Protein AF-A0A6N8BCA6-F1 (afdb_monomer_lite)

Structure (mmCIF, N/CA/C/O backbone):
data_AF-A0A6N8BCA6-F1
#
_entry.id   AF-A0A6N8BCA6-F1
#
loop_
_atom_site.group_PDB
_atom_site.id
_atom_site.type_symbol
_atom_site.label_atom_id
_atom_site.label_alt_id
_atom_site.label_comp_id
_atom_site.label_asym_id
_atom_site.label_entity_id
_atom_site.label_seq_id
_atom_site.pdbx_PDB_ins_code
_atom_site.Cartn_x
_atom_site.Cartn_y
_atom_site.Cartn_z
_atom_site.occupancy
_atom_site.B_iso_or_equiv
_atom_site.auth_seq_id
_atom_site.auth_comp_id
_atom_site.auth_asym_id
_atom_site.auth_atom_id
_atom_site.pdbx_PDB_model_num
ATOM 1 N N . MET A 1 1 ? -4.069 8.956 18.431 1.00 60.81 1 MET A N 1
ATOM 2 C CA . MET A 1 1 ? -4.892 9.638 17.407 1.00 60.81 1 MET A CA 1
ATOM 3 C C . MET A 1 1 ? -6.327 9.220 17.646 1.00 60.81 1 MET A C 1
ATOM 5 O O . MET A 1 1 ? -6.518 8.142 18.179 1.00 60.81 1 MET A O 1
ATOM 9 N N . GLU A 1 2 ? -7.327 10.034 17.316 1.00 83.12 2 GLU A N 1
ATOM 10 C CA . GLU A 1 2 ? -8.703 9.521 17.336 1.00 83.12 2 GLU A CA 1
ATOM 11 C C . GLU A 1 2 ? -8.837 8.429 16.268 1.00 83.12 2 GLU A C 1
ATOM 13 O O . GLU A 1 2 ? -8.343 8.610 15.154 1.00 83.12 2 GLU A O 1
ATOM 18 N N . ARG A 1 3 ? -9.501 7.314 16.592 1.00 86.19 3 ARG A N 1
ATOM 19 C CA . ARG A 1 3 ? -9.720 6.169 15.691 1.00 86.19 3 ARG A CA 1
ATOM 20 C C . ARG A 1 3 ? -10.163 6.581 14.281 1.00 86.19 3 ARG A C 1
ATOM 22 O O . ARG A 1 3 ? -9.633 6.082 13.297 1.00 86.19 3 ARG A O 1
ATOM 29 N N . GLY A 1 4 ? -11.055 7.568 14.178 1.00 88.81 4 GLY A N 1
ATOM 30 C CA . GLY A 1 4 ? -11.531 8.081 12.889 1.00 88.81 4 GLY A CA 1
ATOM 31 C C . GLY A 1 4 ? -10.462 8.781 12.035 1.00 88.81 4 GLY A C 1
ATOM 32 O O . GLY A 1 4 ? -10.611 8.854 10.819 1.00 88.81 4 GLY A O 1
ATOM 33 N N . ASN A 1 5 ? -9.378 9.285 12.632 1.00 91.56 5 ASN A N 1
ATOM 34 C CA . ASN A 1 5 ? -8.237 9.815 11.880 1.00 91.56 5 ASN A CA 1
ATOM 35 C C . ASN A 1 5 ? -7.347 8.684 11.355 1.00 91.56 5 ASN A C 1
ATOM 37 O O . ASN A 1 5 ? -6.902 8.766 10.217 1.00 91.56 5 ASN A O 1
ATOM 41 N N . LEU A 1 6 ? -7.154 7.620 12.143 1.00 92.06 6 LEU A N 1
ATOM 42 C CA . LEU A 1 6 ? -6.413 6.430 11.714 1.00 92.06 6 LEU A CA 1
ATOM 43 C C . LEU A 1 6 ? -7.134 5.698 10.574 1.00 92.06 6 LEU A C 1
ATOM 45 O O . LEU A 1 6 ? -6.493 5.294 9.615 1.00 92.06 6 LEU A O 1
ATOM 49 N N . GLU A 1 7 ? -8.463 5.580 10.630 1.00 92.44 7 GLU A N 1
ATOM 50 C CA . GLU A 1 7 ? -9.261 4.979 9.548 1.00 92.44 7 GLU A CA 1
ATOM 51 C C . GLU A 1 7 ? -9.178 5.793 8.244 1.00 92.44 7 GLU A C 1
ATOM 53 O O . GLU A 1 7 ? -9.086 5.219 7.160 1.00 92.44 7 GLU A O 1
ATOM 58 N N . LYS A 1 8 ? -9.163 7.130 8.336 1.00 95.06 8 LYS A N 1
ATOM 59 C CA . LYS A 1 8 ? -8.963 8.001 7.166 1.00 95.06 8 LYS A C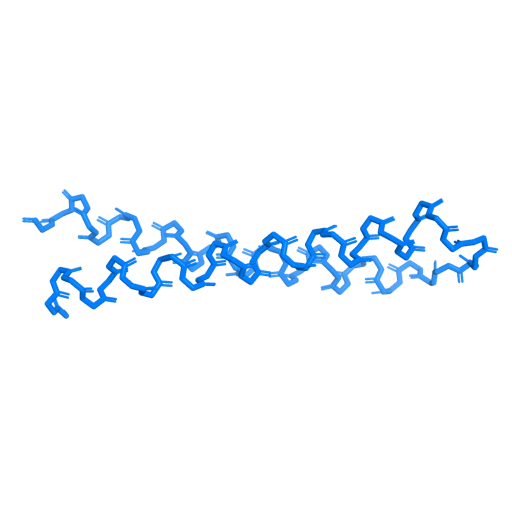A 1
ATOM 60 C C . LYS A 1 8 ? -7.561 7.870 6.590 1.00 95.06 8 LYS A C 1
ATOM 62 O O . LYS A 1 8 ? -7.421 7.754 5.380 1.00 95.06 8 LYS A O 1
ATOM 67 N N . GLU A 1 9 ? -6.544 7.891 7.447 1.00 94.06 9 GLU A N 1
ATOM 68 C CA . GLU A 1 9 ? -5.153 7.732 7.024 1.00 94.06 9 GLU A CA 1
ATOM 69 C C . GLU A 1 9 ? -4.928 6.356 6.385 1.00 94.06 9 GLU A C 1
ATOM 71 O O . GLU A 1 9 ? -4.297 6.269 5.336 1.00 94.06 9 GLU A O 1
ATOM 76 N N . LEU A 1 10 ? -5.521 5.300 6.951 1.00 94.56 10 LEU A N 1
ATOM 77 C CA . LEU A 1 10 ? -5.510 3.958 6.375 1.00 94.56 10 LEU A CA 1
ATOM 78 C C . LEU A 1 10 ? -6.121 3.942 4.970 1.00 94.56 10 LEU A C 1
ATOM 80 O O . LEU A 1 10 ? -5.506 3.402 4.056 1.00 94.56 10 LEU A O 1
ATOM 84 N N . ALA A 1 11 ? -7.296 4.552 4.792 1.00 96.00 11 ALA A N 1
ATOM 85 C CA . ALA A 1 11 ? -7.955 4.618 3.490 1.00 96.00 1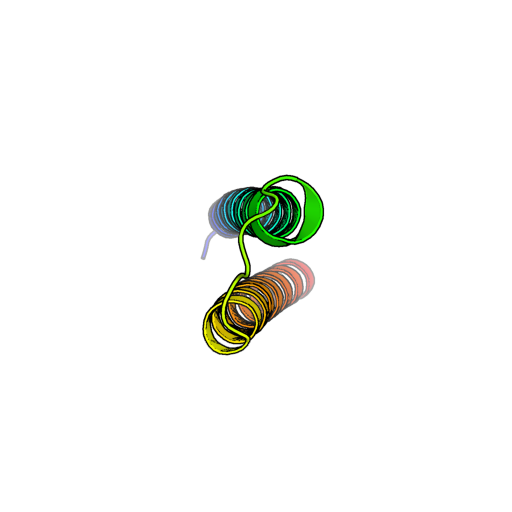1 ALA A CA 1
ATOM 86 C C . ALA A 1 11 ? -7.106 5.374 2.455 1.00 96.00 11 ALA A C 1
ATOM 88 O O . ALA A 1 11 ? -6.949 4.899 1.335 1.00 96.00 11 ALA A O 1
ATOM 89 N N . THR A 1 12 ? -6.505 6.504 2.841 1.00 97.12 12 THR A N 1
ATOM 90 C CA . THR A 1 12 ? -5.593 7.258 1.969 1.00 97.12 12 THR A CA 1
ATOM 91 C C . THR A 1 12 ? -4.369 6.434 1.580 1.00 97.12 12 THR A C 1
ATOM 93 O O . THR A 1 12 ? -4.025 6.385 0.407 1.00 97.12 12 THR A O 1
ATOM 96 N N . LEU A 1 13 ? -3.727 5.745 2.526 1.00 96.12 13 LEU A N 1
ATOM 97 C CA . LEU A 1 13 ? -2.558 4.916 2.215 1.00 96.12 13 LEU A CA 1
ATOM 98 C C . LEU A 1 13 ? -2.904 3.716 1.328 1.00 96.12 13 LEU A C 1
ATOM 100 O O . LEU A 1 13 ? -2.074 3.301 0.524 1.00 96.12 13 LEU A O 1
ATOM 104 N N . GLN A 1 14 ? -4.102 3.146 1.479 1.00 96.25 14 GLN A N 1
ATOM 105 C CA . GLN A 1 14 ? -4.587 2.070 0.612 1.00 96.25 14 GLN A CA 1
ATOM 106 C C . GLN A 1 14 ? -4.828 2.567 -0.818 1.00 96.25 14 GLN A C 1
ATOM 108 O O . GLN A 1 14 ? -4.405 1.900 -1.756 1.00 96.25 14 GLN A O 1
ATOM 113 N N . GLU A 1 15 ? -5.430 3.748 -0.982 1.00 97.69 15 GLU A N 1
ATOM 114 C CA . GLU A 1 15 ? -5.600 4.393 -2.291 1.00 97.69 15 GLU A CA 1
ATOM 115 C C . GLU A 1 15 ? -4.239 4.697 -2.941 1.00 97.69 15 GLU A C 1
ATOM 117 O O . GLU A 1 15 ? -3.995 4.294 -4.075 1.00 97.69 15 GLU A O 1
ATOM 122 N N . GLU A 1 16 ? -3.299 5.283 -2.190 1.00 96.44 16 GLU A N 1
ATOM 123 C CA . GLU A 1 16 ? -1.930 5.527 -2.667 1.00 96.44 16 GLU A CA 1
ATOM 124 C C . GLU A 1 16 ? -1.213 4.228 -3.076 1.00 96.44 16 GLU A C 1
ATOM 126 O O . GLU A 1 16 ? -0.477 4.196 -4.064 1.00 96.44 16 GLU A O 1
ATOM 131 N N . LEU A 1 17 ? -1.406 3.140 -2.325 1.00 95.94 17 LEU A N 1
ATOM 132 C CA . LEU A 1 17 ? -0.817 1.839 -2.642 1.00 95.94 17 LEU A CA 1
ATOM 133 C C . LEU A 1 17 ? -1.364 1.271 -3.955 1.00 95.94 17 LEU A C 1
ATOM 135 O O . LEU A 1 17 ? -0.590 0.719 -4.746 1.00 95.94 17 LEU A O 1
ATOM 139 N N . ASP A 1 18 ? -2.671 1.384 -4.171 1.00 96.25 18 ASP A N 1
ATOM 140 C CA . ASP A 1 18 ? -3.324 0.919 -5.391 1.00 96.25 18 ASP A CA 1
ATOM 141 C C . ASP A 1 18 ? -2.873 1.744 -6.605 1.00 96.25 18 ASP A C 1
ATOM 143 O O . ASP A 1 18 ? -2.493 1.154 -7.622 1.00 96.25 18 ASP A O 1
ATOM 147 N N . ASP A 1 19 ? -2.773 3.069 -6.469 1.00 95.94 19 ASP A N 1
ATOM 148 C CA . ASP A 1 19 ? -2.261 3.966 -7.512 1.00 95.94 19 ASP A CA 1
ATOM 149 C C . ASP A 1 19 ? -0.827 3.596 -7.930 1.00 95.94 19 ASP A C 1
ATOM 151 O O . ASP A 1 19 ? -0.525 3.449 -9.119 1.00 95.94 19 ASP A O 1
ATOM 155 N N . VAL A 1 20 ? 0.067 3.374 -6.958 1.00 94.19 20 VAL A N 1
ATOM 156 C CA . VAL A 1 20 ? 1.465 2.988 -7.225 1.00 94.19 20 VAL A CA 1
ATOM 157 C C . VAL A 1 20 ? 1.543 1.610 -7.896 1.00 94.19 20 VAL A C 1
ATOM 159 O O . VAL A 1 20 ? 2.375 1.391 -8.785 1.00 94.19 20 VAL A O 1
ATOM 162 N N . LYS A 1 21 ? 0.680 0.664 -7.503 1.00 92.88 21 LYS A N 1
ATOM 163 C CA . LYS A 1 21 ? 0.601 -0.665 -8.131 1.00 92.88 21 LYS A CA 1
ATOM 164 C C . LYS A 1 21 ? 0.088 -0.576 -9.569 1.00 92.88 21 LYS A C 1
ATOM 166 O O . LYS A 1 21 ? 0.642 -1.255 -10.441 1.00 92.88 21 LYS A O 1
ATOM 171 N N . GLU A 1 22 ? -0.913 0.260 -9.834 1.00 93.19 22 GLU A N 1
ATOM 172 C CA . GLU A 1 22 ? -1.435 0.489 -11.183 1.00 93.19 22 GLU A CA 1
ATOM 173 C C . GLU A 1 22 ? -0.395 1.171 -12.080 1.00 93.19 22 GLU A C 1
ATOM 175 O O . GLU A 1 22 ? -0.168 0.716 -13.205 1.00 93.19 22 GLU A O 1
ATOM 180 N N . GLU A 1 23 ? 0.300 2.195 -11.579 1.00 90.12 23 GLU A N 1
ATOM 181 C CA . GLU A 1 23 ? 1.377 2.872 -12.305 1.00 90.12 23 GLU A CA 1
ATOM 182 C C . GLU A 1 23 ? 2.512 1.899 -12.652 1.00 90.12 23 GLU A C 1
ATOM 184 O O . GLU A 1 23 ? 2.949 1.830 -13.809 1.00 90.12 23 GLU A O 1
ATOM 189 N N . MET A 1 24 ? 2.954 1.094 -11.678 1.00 89.62 24 MET A N 1
ATOM 190 C CA . MET A 1 24 ? 3.970 0.066 -11.894 1.00 89.62 24 MET A CA 1
ATOM 191 C C . MET A 1 24 ? 3.522 -0.929 -12.970 1.00 89.62 24 MET A C 1
ATOM 193 O O . MET A 1 24 ? 4.291 -1.234 -13.883 1.00 89.62 24 MET A O 1
ATOM 197 N N . HIS A 1 25 ? 2.288 -1.427 -12.891 1.00 87.12 25 HIS A N 1
ATOM 198 C CA . HIS A 1 25 ? 1.736 -2.355 -13.876 1.00 87.12 25 HIS A CA 1
ATOM 199 C C . HIS A 1 25 ? 1.647 -1.713 -15.270 1.00 87.12 25 HIS A C 1
ATOM 201 O O . HIS A 1 25 ? 2.067 -2.312 -16.262 1.00 87.12 25 HIS A O 1
ATOM 207 N N . PHE A 1 26 ? 1.170 -0.471 -15.371 1.00 87.19 26 PHE A N 1
ATOM 208 C CA . PHE A 1 26 ? 1.096 0.247 -16.641 1.00 87.19 26 PHE A CA 1
ATOM 209 C C . PHE A 1 26 ? 2.482 0.429 -17.270 1.00 87.19 26 PHE A C 1
ATOM 211 O O . PHE A 1 26 ? 2.669 0.141 -18.457 1.00 87.19 26 PHE A O 1
ATOM 218 N N . MET A 1 27 ? 3.472 0.850 -16.483 1.00 83.19 27 MET A N 1
ATOM 219 C CA . MET A 1 27 ? 4.825 1.054 -16.988 1.00 83.19 27 MET A CA 1
ATOM 220 C C . MET A 1 27 ? 5.539 -0.251 -17.332 1.00 83.19 27 MET A C 1
ATOM 222 O O . MET A 1 27 ? 6.175 -0.324 -18.381 1.00 83.19 27 MET A O 1
ATOM 226 N N . LEU A 1 28 ? 5.439 -1.283 -16.493 1.00 78.44 28 LEU A N 1
ATOM 227 C CA . LEU A 1 28 ? 6.164 -2.536 -16.711 1.00 78.44 28 LEU A CA 1
ATOM 228 C C . LEU A 1 28 ? 5.507 -3.443 -17.758 1.00 78.44 28 LEU A C 1
ATOM 230 O O . LEU A 1 28 ? 6.230 -4.139 -18.470 1.00 78.44 28 LEU A O 1
ATOM 234 N N . GLU A 1 29 ? 4.174 -3.459 -17.856 1.00 73.00 29 GLU A N 1
ATOM 235 C CA . GLU A 1 29 ? 3.462 -4.389 -18.742 1.00 73.00 29 GLU A CA 1
ATOM 236 C C . GLU A 1 29 ? 2.930 -3.745 -20.022 1.00 73.00 29 GLU A C 1
ATOM 238 O O . GLU A 1 29 ? 2.958 -4.371 -21.083 1.00 73.00 29 GLU A O 1
ATOM 243 N N . LYS A 1 30 ? 2.408 -2.513 -19.949 1.00 65.31 30 LYS A N 1
ATOM 244 C CA . LYS A 1 30 ? 1.694 -1.907 -21.087 1.00 65.31 30 LYS A CA 1
ATOM 245 C C . LYS A 1 30 ? 2.564 -1.019 -21.944 1.00 65.31 30 LYS A C 1
ATOM 247 O O . LYS A 1 30 ? 2.386 -0.982 -23.165 1.00 65.31 30 LYS A O 1
ATOM 252 N N . THR A 1 31 ? 3.482 -0.281 -21.336 1.00 65.19 31 THR A N 1
ATOM 253 C CA . THR A 1 31 ? 4.421 0.498 -22.127 1.00 65.19 31 THR A CA 1
ATOM 254 C C . THR A 1 31 ? 5.495 -0.453 -22.631 1.00 65.19 31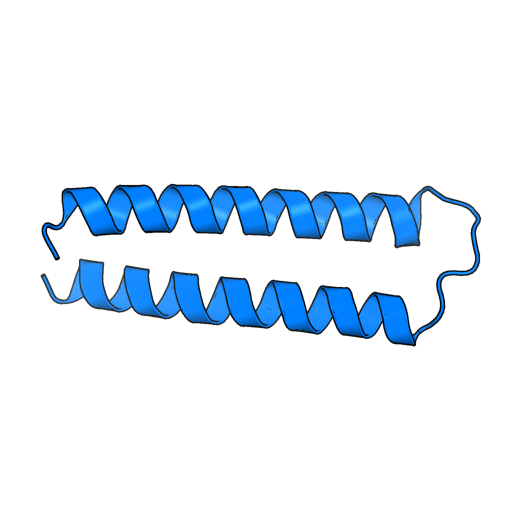 THR A C 1
ATOM 256 O O . THR A 1 31 ? 6.231 -1.041 -21.852 1.00 65.19 31 THR A O 1
ATOM 259 N N . ASN A 1 32 ? 5.600 -0.625 -23.950 1.00 63.78 32 ASN A N 1
ATOM 260 C CA . ASN A 1 32 ? 6.649 -1.410 -24.622 1.00 63.78 32 ASN A CA 1
ATOM 261 C C . ASN A 1 32 ? 8.051 -0.751 -24.469 1.00 63.78 32 ASN A C 1
ATOM 263 O O . ASN A 1 32 ? 8.900 -0.814 -25.359 1.00 63.78 32 ASN A O 1
ATOM 267 N N . ILE A 1 33 ? 8.244 -0.019 -23.370 1.00 69.00 33 ILE A N 1
ATOM 268 C CA . ILE A 1 33 ? 9.397 0.771 -22.981 1.00 69.00 33 ILE A CA 1
ATOM 269 C C . ILE A 1 33 ? 10.250 -0.133 -22.102 1.00 69.00 33 ILE A C 1
ATOM 271 O O . ILE A 1 33 ? 9.771 -0.750 -21.155 1.00 69.00 33 ILE A O 1
ATOM 275 N N . HIS A 1 34 ? 11.542 -0.208 -22.409 1.00 69.31 34 HIS A N 1
ATOM 276 C CA . HIS A 1 34 ? 12.481 -0.881 -21.528 1.00 69.31 34 HIS A CA 1
ATOM 277 C C . HIS A 1 34 ? 12.627 -0.065 -20.241 1.00 69.31 34 HIS A C 1
ATOM 279 O O . HIS A 1 34 ? 13.374 0.914 -20.194 1.00 69.31 34 HIS A O 1
ATOM 285 N N . VAL A 1 35 ? 11.882 -0.448 -19.207 1.00 67.81 35 VAL A N 1
ATOM 286 C CA . VAL A 1 35 ? 11.968 0.178 -17.892 1.00 67.81 35 VAL A CA 1
ATOM 287 C C . VAL A 1 35 ? 13.268 -0.287 -17.224 1.00 67.81 35 VAL A C 1
ATOM 289 O O . VAL A 1 35 ? 13.475 -1.495 -17.067 1.00 67.81 35 VAL A O 1
ATOM 292 N N . PRO A 1 36 ? 14.172 0.629 -16.828 1.00 77.00 36 PRO A N 1
ATOM 293 C CA . PRO A 1 36 ? 15.391 0.255 -16.126 1.00 77.00 36 PRO A CA 1
ATOM 294 C C . PRO A 1 36 ? 15.061 -0.534 -14.856 1.00 77.00 36 PRO A C 1
ATOM 296 O O . PRO A 1 36 ? 14.151 -0.171 -14.111 1.00 77.00 36 PRO A O 1
ATOM 299 N N . GLY A 1 37 ? 15.848 -1.566 -14.539 1.00 78.94 37 GLY A N 1
ATOM 300 C CA . GLY A 1 37 ? 15.648 -2.348 -13.311 1.00 78.94 37 GLY A CA 1
ATOM 301 C C . GLY A 1 3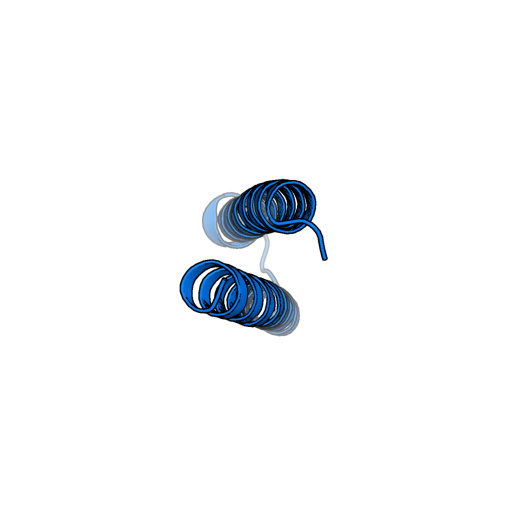7 ? 15.689 -1.507 -12.024 1.00 78.94 37 GLY A C 1
ATOM 302 O O . GLY A 1 37 ? 15.136 -1.913 -11.007 1.00 78.94 37 GLY A O 1
ATOM 303 N N . SER A 1 38 ? 16.297 -0.317 -12.063 1.00 83.75 38 SER A N 1
ATOM 304 C CA . SER A 1 38 ? 16.260 0.661 -10.971 1.00 83.75 38 SER A CA 1
ATOM 305 C C . SER A 1 38 ? 14.871 1.256 -10.732 1.00 83.75 38 SER A C 1
ATOM 307 O O . SER A 1 38 ? 14.521 1.476 -9.581 1.00 83.75 38 SER A O 1
ATOM 309 N N . ALA A 1 39 ? 14.073 1.483 -11.779 1.00 83.56 39 ALA A N 1
ATOM 310 C CA . ALA A 1 39 ? 12.713 2.001 -11.640 1.00 83.56 39 ALA A CA 1
ATOM 311 C C . ALA A 1 39 ? 11.778 0.935 -11.051 1.00 83.56 39 ALA A C 1
ATOM 313 O O . ALA A 1 39 ? 11.025 1.231 -10.131 1.00 83.56 39 ALA A O 1
ATOM 314 N N . LYS A 1 40 ? 11.918 -0.336 -11.462 1.00 85.12 40 LYS A N 1
ATOM 315 C CA . LYS A 1 40 ? 11.209 -1.449 -10.807 1.00 85.12 40 LYS A CA 1
ATOM 316 C C . LYS A 1 40 ? 11.510 -1.509 -9.303 1.00 85.12 40 LYS A C 1
ATOM 318 O O . LYS A 1 40 ? 10.590 -1.591 -8.502 1.00 85.12 40 LYS A O 1
ATOM 323 N N . LYS A 1 41 ? 12.786 -1.393 -8.919 1.00 89.56 41 LYS A N 1
ATOM 324 C CA . LYS A 1 41 ? 13.187 -1.358 -7.502 1.00 89.56 41 LYS A CA 1
ATOM 325 C C . LYS A 1 41 ? 12.610 -0.165 -6.740 1.00 89.56 41 LYS A C 1
ATOM 327 O O . LYS A 1 41 ? 12.308 -0.295 -5.563 1.00 89.56 41 LYS A O 1
ATOM 332 N N . GLN A 1 42 ? 12.474 0.991 -7.389 1.00 90.88 42 GLN A N 1
ATOM 333 C CA . GLN A 1 42 ? 11.847 2.163 -6.773 1.00 90.88 42 GLN A CA 1
ATOM 334 C C . GLN A 1 42 ? 10.359 1.934 -6.505 1.00 90.88 42 GLN A C 1
ATOM 336 O O . GLN A 1 42 ? 9.882 2.351 -5.455 1.00 90.88 42 GLN A O 1
ATOM 341 N N . PHE A 1 43 ? 9.644 1.264 -7.413 1.00 91.25 43 PHE A N 1
ATOM 342 C CA . PHE A 1 43 ? 8.256 0.861 -7.176 1.00 91.25 43 PHE A CA 1
ATOM 343 C C . PHE A 1 43 ? 8.142 -0.162 -6.052 1.00 91.25 43 PHE A C 1
ATOM 345 O O . PHE A 1 43 ? 7.338 0.023 -5.146 1.00 91.25 43 PHE A O 1
ATOM 352 N N . GLU A 1 44 ? 8.983 -1.197 -6.068 1.00 91.75 44 GLU A N 1
ATOM 353 C CA . GLU A 1 44 ? 9.016 -2.216 -5.013 1.00 91.75 44 GLU A CA 1
ATOM 354 C C . GLU A 1 44 ? 9.271 -1.593 -3.629 1.00 91.75 44 GLU A C 1
ATOM 356 O O . GLU A 1 44 ? 8.587 -1.937 -2.668 1.00 91.75 44 GLU A O 1
ATOM 361 N N . GLU A 1 45 ? 10.202 -0.641 -3.527 1.00 95.25 45 GLU A N 1
ATOM 362 C CA . GLU A 1 45 ? 10.484 0.057 -2.268 1.00 95.25 45 GLU A CA 1
ATOM 363 C C . GLU A 1 45 ? 9.320 0.958 -1.830 1.00 95.25 45 GLU A C 1
ATOM 365 O O . GLU A 1 45 ? 8.957 0.961 -0.656 1.00 95.25 45 GLU A O 1
ATOM 370 N N . GLN A 1 46 ? 8.697 1.696 -2.755 1.00 94.38 46 GLN A N 1
ATOM 371 C CA . GLN A 1 46 ? 7.535 2.537 -2.440 1.00 94.38 46 GLN A CA 1
ATOM 372 C C . GLN A 1 46 ? 6.346 1.709 -1.946 1.00 94.38 46 GLN A C 1
ATOM 374 O O . GLN A 1 46 ? 5.771 2.032 -0.908 1.00 94.38 46 GLN A O 1
ATOM 379 N N . ILE A 1 47 ? 6.032 0.613 -2.645 1.00 95.44 47 ILE A N 1
ATOM 380 C CA . ILE A 1 47 ? 4.996 -0.350 -2.252 1.00 95.44 47 ILE A CA 1
ATOM 381 C C . ILE A 1 47 ? 5.286 -0.876 -0.850 1.00 95.44 47 ILE A C 1
ATOM 383 O O . ILE A 1 47 ? 4.416 -0.827 0.016 1.00 95.44 47 ILE A O 1
ATOM 387 N N . ARG A 1 48 ? 6.526 -1.305 -0.597 1.00 96.62 48 ARG A N 1
ATOM 388 C CA . ARG A 1 48 ? 6.924 -1.828 0.708 1.00 96.62 48 ARG A CA 1
ATOM 389 C C . ARG A 1 48 ? 6.739 -0.799 1.825 1.00 96.62 48 ARG A C 1
ATOM 391 O O . ARG A 1 48 ? 6.209 -1.138 2.878 1.00 96.62 48 ARG A O 1
ATOM 398 N N . VAL A 1 49 ? 7.155 0.449 1.614 1.00 96.88 49 VAL A N 1
ATOM 399 C CA . VAL A 1 49 ? 7.000 1.520 2.614 1.00 96.88 49 VAL A CA 1
ATOM 400 C C . VAL A 1 49 ? 5.523 1.803 2.902 1.00 96.88 49 VAL A C 1
ATOM 402 O O . VAL A 1 49 ? 5.162 2.033 4.056 1.00 96.88 49 VAL A O 1
ATOM 405 N N . LEU A 1 50 ? 4.668 1.797 1.878 1.00 95.62 50 LEU A N 1
ATOM 406 C CA . LEU A 1 50 ? 3.224 1.974 2.045 1.00 95.62 50 LEU A CA 1
ATOM 407 C C . LEU A 1 50 ? 2.601 0.798 2.808 1.00 95.62 50 LEU A C 1
ATOM 409 O O . LEU A 1 50 ? 1.852 1.025 3.755 1.00 95.62 50 LEU A O 1
ATOM 413 N N . GLU A 1 51 ? 2.974 -0.438 2.475 1.00 96.62 51 GLU A N 1
ATOM 414 C CA . GLU A 1 51 ? 2.515 -1.645 3.173 1.00 96.62 51 GLU A CA 1
ATOM 415 C C . GLU A 1 51 ? 2.950 -1.656 4.650 1.00 96.62 51 GLU A C 1
ATOM 417 O O . GLU A 1 51 ? 2.129 -1.928 5.525 1.00 96.62 51 GLU A O 1
ATOM 422 N N . GLU A 1 52 ? 4.194 -1.269 4.959 1.00 97.00 52 GLU A N 1
ATOM 423 C CA . GLU A 1 52 ? 4.681 -1.143 6.343 1.00 97.00 52 GLU A CA 1
ATOM 424 C C . GLU A 1 52 ? 3.904 -0.064 7.130 1.00 97.00 52 GLU A C 1
ATOM 426 O O . GLU A 1 52 ? 3.576 -0.259 8.306 1.00 97.00 52 GLU A O 1
ATOM 431 N N . LYS A 1 53 ? 3.561 1.068 6.497 1.00 95.12 53 LYS A N 1
ATOM 432 C CA . LYS A 1 53 ? 2.735 2.117 7.123 1.00 95.12 53 LYS A CA 1
ATOM 433 C C . LYS A 1 53 ? 1.305 1.645 7.376 1.00 95.12 53 LYS A C 1
ATOM 435 O O . LYS A 1 53 ? 0.799 1.853 8.478 1.00 95.12 53 LYS A O 1
ATOM 440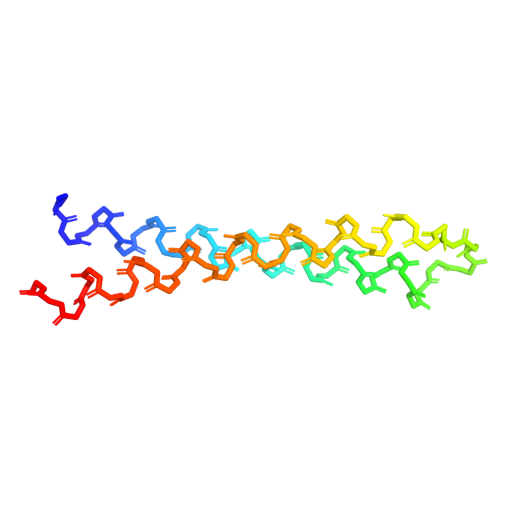 N N . ILE A 1 54 ? 0.682 1.003 6.388 1.00 95.94 54 ILE A N 1
ATOM 441 C CA . ILE A 1 54 ? -0.664 0.423 6.491 1.00 95.94 54 ILE A CA 1
ATOM 442 C C . ILE A 1 54 ? -0.706 -0.567 7.646 1.00 95.94 54 ILE A C 1
ATOM 444 O O . ILE A 1 54 ? -1.527 -0.409 8.546 1.00 95.94 54 ILE A O 1
ATOM 448 N N . GLN A 1 55 ? 0.233 -1.518 7.683 1.00 96.38 55 GLN A N 1
ATOM 449 C CA . GLN A 1 55 ? 0.297 -2.521 8.740 1.00 96.38 55 GLN A CA 1
ATOM 450 C C . GLN A 1 55 ? 0.384 -1.868 10.125 1.00 96.38 55 GLN A C 1
ATOM 452 O O . GLN A 1 55 ? -0.345 -2.246 11.039 1.00 96.38 55 GLN A O 1
ATOM 457 N N . LYS A 1 56 ? 1.221 -0.838 10.277 1.00 95.25 56 LYS A N 1
ATOM 458 C CA . LYS A 1 56 ? 1.365 -0.118 11.545 1.00 95.25 56 LYS A CA 1
ATOM 459 C C . LYS A 1 56 ? 0.079 0.601 11.974 1.00 95.25 56 LYS A C 1
ATOM 461 O O . LYS A 1 56 ? -0.178 0.729 13.173 1.00 95.25 56 LYS A O 1
ATOM 466 N N . ILE A 1 57 ? -0.706 1.125 11.034 1.00 93.69 57 ILE A N 1
ATOM 467 C CA . ILE A 1 57 ? -2.000 1.757 11.337 1.00 93.69 57 ILE A CA 1
ATOM 468 C C . ILE A 1 57 ? -3.051 0.699 11.668 1.00 93.69 57 ILE A C 1
ATOM 470 O O . ILE A 1 57 ? -3.802 0.872 12.624 1.00 93.69 57 ILE A O 1
ATOM 474 N N . GLU A 1 58 ? -3.077 -0.419 10.944 1.00 93.31 58 GLU A N 1
ATOM 475 C CA . GLU A 1 58 ? -3.963 -1.544 11.246 1.00 93.31 58 GLU A CA 1
ATOM 476 C C . GLU A 1 58 ? -3.685 -2.155 12.623 1.00 93.31 58 GLU A C 1
ATOM 478 O O . GLU A 1 58 ? -4.621 -2.543 13.319 1.00 93.31 58 GLU A O 1
ATOM 483 N N . GLU A 1 59 ? -2.417 -2.246 13.029 1.00 94.31 59 GLU A N 1
ATOM 484 C CA . GLU A 1 59 ? -2.022 -2.675 14.375 1.00 94.31 59 GLU A CA 1
ATOM 485 C C . GLU A 1 59 ? -2.538 -1.695 15.434 1.00 94.31 59 GLU A C 1
ATOM 487 O O . GLU A 1 59 ? -3.208 -2.118 16.374 1.00 94.31 59 GLU A O 1
ATOM 492 N N . GLN A 1 60 ? -2.348 -0.386 15.233 1.00 91.00 60 GLN A N 1
ATOM 493 C CA . GLN A 1 60 ? -2.896 0.640 16.131 1.00 91.00 60 GLN A CA 1
ATOM 494 C C . GLN A 1 60 ? -4.427 0.569 16.233 1.00 91.00 60 GLN A C 1
ATOM 496 O O . GLN A 1 60 ? -4.966 0.670 17.326 1.00 91.00 60 GLN A O 1
ATOM 501 N N . LEU A 1 61 ? -5.131 0.339 15.121 1.00 90.12 61 LEU A N 1
ATOM 502 C CA . LEU A 1 61 ? -6.593 0.201 15.093 1.00 90.12 61 LEU A CA 1
ATOM 503 C C . LEU A 1 61 ? -7.116 -1.088 15.749 1.00 90.12 61 LEU A C 1
ATOM 505 O O . LEU A 1 61 ? -8.305 -1.165 16.055 1.00 90.12 61 LEU A O 1
ATOM 509 N N . LYS A 1 62 ? -6.269 -2.113 15.915 1.00 89.81 62 LYS A N 1
ATOM 510 C CA . LYS A 1 62 ? -6.605 -3.358 16.628 1.00 89.81 62 LYS A CA 1
ATOM 511 C C . LYS A 1 62 ? -6.345 -3.258 18.131 1.00 89.81 62 LYS A C 1
ATOM 513 O O . LYS A 1 62 ? -6.971 -4.000 18.886 1.00 89.81 62 LYS A O 1
ATOM 518 N N . GLU A 1 63 ? -5.403 -2.410 18.539 1.00 80.12 63 GLU A N 1
ATOM 519 C CA . GLU A 1 63 ? -5.039 -2.187 19.943 1.00 80.12 63 GLU A CA 1
ATOM 520 C C . GLU A 1 63 ? -5.915 -1.125 20.649 1.00 80.12 63 GLU A C 1
ATOM 522 O O . GLU A 1 63 ? -5.926 -1.105 21.881 1.00 80.12 63 GLU A O 1
ATOM 527 N N . ASP A 1 64 ? -6.662 -0.300 19.895 1.00 55.31 64 ASP A N 1
ATO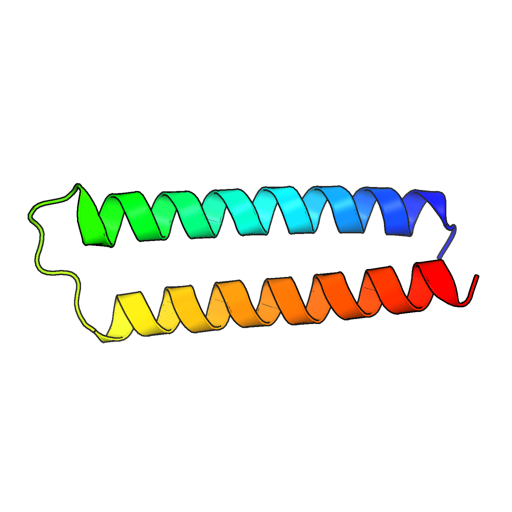M 528 C CA . ASP A 1 64 ? -7.667 0.694 20.357 1.00 55.31 64 ASP A CA 1
ATOM 529 C C . ASP A 1 64 ? -9.107 0.124 20.422 1.00 55.31 64 ASP A C 1
ATOM 531 O O . ASP A 1 64 ? -9.766 0.265 21.479 1.00 55.31 64 ASP A O 1
#

Radius of gyration: 14.68 Å; chains: 1; bounding box: 28×14×45 Å

pLDDT: mean 87.9, std 10.49, range [55.31, 97.69]

Secondary structure (DSSP, 8-state):
--HHHHHHHHHHHHHHHHHHHHHHHIIIIIS-S---HHHHHHHHHHHHHHHHHHHHHHHHHHH-

Foldseek 3Di:
DPLVVLVVVLVVLVVVLVVLVVVLCCVPPVPPDPDPVVVVVVSVVSNVVSVVVNVVSVVVSVVD

Sequence (64 aa):
MERGNLEKELATLQEELDDVKEEMHFMLEKTNIHVPGSAKKQFEEQIRVLEEKIQKIEEQLKED